Protein AF-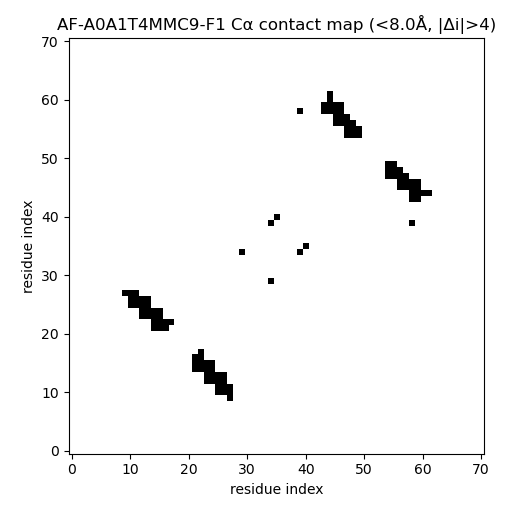A0A1T4MMC9-F1 (afdb_monomer)

InterPro domains:
  IPR014944 Toxin SymE-like [PF08845] (18-55)

Sequence (71 aa):
MSTHNIRKAKLHYKSVPRIDSYITVPWINLSGHWLAKAGFRIGDNITIIIKRNSLQIKKSKGNTQTFFNKT

Structure (mmCIF, N/CA/C/O backbone):
data_AF-A0A1T4MMC9-F1
#
_entry.id   AF-A0A1T4MMC9-F1
#
loop_
_atom_site.group_PDB
_atom_site.id
_atom_site.type_symbol
_atom_site.label_atom_id
_atom_site.label_alt_id
_atom_site.label_comp_id
_atom_site.label_asym_id
_atom_site.label_entity_id
_atom_site.label_seq_id
_atom_site.pdbx_PDB_ins_code
_atom_site.Cartn_x
_atom_site.Cartn_y
_atom_site.Cartn_z
_atom_site.occupancy
_atom_site.B_iso_or_equiv
_atom_site.auth_seq_id
_atom_site.auth_comp_id
_atom_site.auth_asym_id
_atom_site.auth_atom_id
_atom_site.pdbx_PDB_model_num
ATOM 1 N N . MET A 1 1 ? -9.360 10.720 23.421 1.00 42.34 1 MET A N 1
ATOM 2 C CA . MET A 1 1 ? -8.314 10.907 22.388 1.00 42.34 1 MET A CA 1
ATOM 3 C C . MET A 1 1 ? -8.394 9.758 21.392 1.00 42.34 1 MET A C 1
ATOM 5 O O . MET A 1 1 ? -8.467 8.619 21.826 1.00 42.34 1 MET A O 1
ATOM 9 N N . SER A 1 2 ? -8.427 10.035 20.087 1.00 54.78 2 SER A N 1
ATOM 10 C CA . SER A 1 2 ? -8.407 8.993 19.048 1.00 54.78 2 SER A CA 1
ATOM 11 C C . SER A 1 2 ? -7.004 8.385 18.950 1.00 54.78 2 SER A C 1
ATOM 13 O O . SER A 1 2 ? -6.070 9.047 18.491 1.00 54.78 2 SER A O 1
ATOM 15 N N . THR A 1 3 ? -6.839 7.139 19.385 1.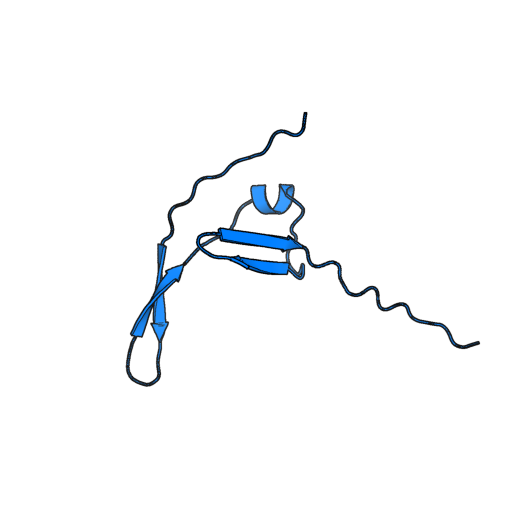00 62.38 3 THR A N 1
ATOM 16 C CA . THR A 1 3 ? -5.600 6.370 19.228 1.00 62.38 3 THR A CA 1
ATOM 17 C C . THR A 1 3 ? -5.399 6.007 17.759 1.00 62.38 3 TH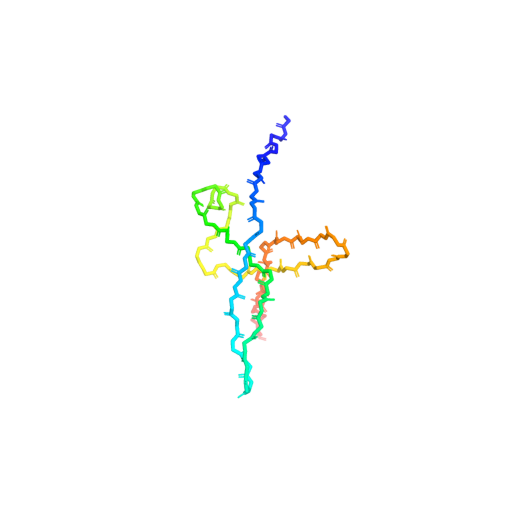R A C 1
ATOM 19 O O . THR A 1 3 ? -6.139 5.214 17.178 1.00 62.38 3 THR A O 1
ATOM 22 N N . HIS A 1 4 ? -4.382 6.599 17.134 1.00 72.75 4 HIS A N 1
ATOM 23 C CA . HIS A 1 4 ? -4.006 6.270 15.765 1.00 72.75 4 HIS A CA 1
ATOM 24 C C . HIS A 1 4 ? -3.221 4.958 15.763 1.00 72.75 4 HIS A C 1
ATOM 26 O O . HIS A 1 4 ? -2.091 4.896 16.245 1.00 72.75 4 HIS A O 1
ATOM 32 N N . ASN A 1 5 ? -3.806 3.903 15.201 1.00 81.62 5 ASN A N 1
ATOM 33 C CA . ASN A 1 5 ? -3.097 2.645 14.990 1.00 81.62 5 ASN A CA 1
ATOM 34 C C . ASN A 1 5 ? -2.153 2.788 13.789 1.00 81.62 5 ASN A C 1
ATOM 36 O O . ASN A 1 5 ? -2.567 2.623 12.642 1.00 81.62 5 ASN A O 1
ATOM 40 N N . ILE A 1 6 ? -0.883 3.110 14.046 1.00 87.00 6 ILE A N 1
ATOM 41 C CA . ILE A 1 6 ? 0.146 3.196 13.005 1.00 87.00 6 ILE A CA 1
ATOM 42 C C . ILE A 1 6 ? 0.699 1.796 12.737 1.00 87.00 6 ILE A C 1
ATOM 44 O O . ILE A 1 6 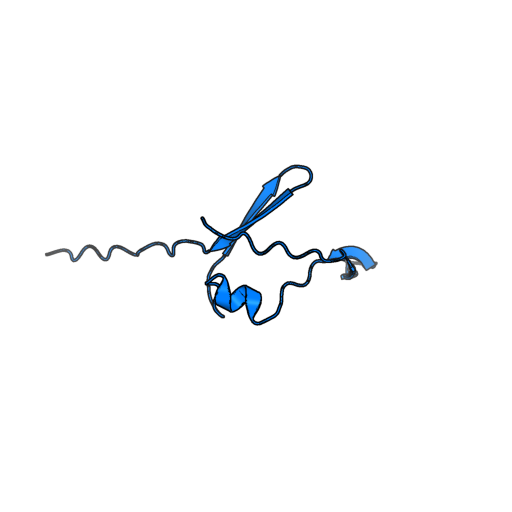? 1.214 1.135 13.638 1.00 87.00 6 ILE A O 1
ATOM 48 N N . ARG A 1 7 ? 0.640 1.353 11.479 1.00 85.25 7 ARG A N 1
ATOM 49 C CA . ARG A 1 7 ? 1.309 0.131 11.019 1.00 85.25 7 ARG A CA 1
ATOM 50 C C . ARG A 1 7 ? 2.431 0.488 10.058 1.00 85.25 7 ARG A C 1
ATOM 52 O O . ARG A 1 7 ? 2.224 1.244 9.114 1.00 85.25 7 ARG A O 1
ATOM 59 N N . LYS A 1 8 ? 3.614 -0.076 10.301 1.00 87.94 8 LYS A N 1
ATOM 60 C CA . LYS A 1 8 ? 4.760 0.004 9.393 1.00 87.94 8 LYS A CA 1
ATOM 61 C C . LYS A 1 8 ? 4.797 -1.275 8.561 1.00 87.94 8 LYS A C 1
ATOM 63 O O . LYS A 1 8 ? 4.664 -2.364 9.111 1.00 87.94 8 LYS A O 1
ATOM 68 N N . ALA A 1 9 ? 4.966 -1.133 7.256 1.00 87.88 9 ALA A N 1
ATOM 69 C CA . ALA A 1 9 ? 5.124 -2.243 6.327 1.00 87.88 9 ALA A CA 1
ATOM 70 C C . ALA A 1 9 ? 6.277 -1.934 5.373 1.00 87.88 9 ALA A C 1
ATOM 72 O O . ALA A 1 9 ? 6.579 -0.766 5.114 1.00 87.88 9 ALA A O 1
ATOM 73 N N . LYS A 1 10 ? 6.923 -2.980 4.859 1.00 90.19 10 LYS A N 1
ATOM 74 C CA . LYS A 1 10 ? 7.949 -2.847 3.828 1.00 90.19 10 LYS A CA 1
ATOM 75 C C . LYS A 1 10 ? 7.280 -2.850 2.458 1.00 90.19 10 LYS A C 1
ATOM 77 O O . LYS A 1 10 ? 6.361 -3.627 2.213 1.00 90.19 10 LYS A O 1
ATOM 82 N N . LEU A 1 11 ? 7.746 -1.977 1.572 1.00 93.56 11 LEU A N 1
ATOM 83 C CA . LEU A 1 11 ? 7.348 -2.014 0.173 1.00 93.56 11 LEU A CA 1
ATOM 84 C C . LEU A 1 11 ? 8.080 -3.176 -0.501 1.00 93.56 11 LEU A C 1
ATOM 86 O O . LEU A 1 11 ? 9.305 -3.278 -0.409 1.00 93.56 11 LEU A O 1
ATOM 90 N N . HIS A 1 12 ? 7.324 -4.060 -1.136 1.00 95.38 12 HIS A N 1
ATOM 91 C CA . HIS A 1 12 ? 7.872 -5.161 -1.916 1.00 95.38 12 HIS A CA 1
ATOM 92 C C . HIS A 1 12 ? 7.918 -4.763 -3.389 1.00 95.38 12 HIS A C 1
ATOM 94 O O . HIS A 1 12 ? 7.544 -3.649 -3.760 1.00 95.38 12 HIS A O 1
ATOM 100 N N . TYR A 1 13 ? 8.382 -5.674 -4.234 1.00 95.94 13 TYR A N 1
ATOM 101 C CA . TYR A 1 13 ? 8.285 -5.517 -5.673 1.00 95.94 13 TYR A CA 1
ATOM 102 C C . TYR A 1 13 ? 7.292 -6.519 -6.261 1.00 95.94 13 TYR A C 1
ATOM 104 O O . TYR A 1 13 ? 7.003 -7.554 -5.659 1.00 95.94 13 TYR A O 1
ATOM 112 N N . LYS A 1 14 ? 6.789 -6.209 -7.453 1.00 96.50 14 LYS A N 1
ATOM 113 C CA . LYS A 1 14 ? 6.055 -7.137 -8.310 1.00 96.50 14 LYS A CA 1
ATOM 114 C C . LYS A 1 14 ? 6.640 -7.071 -9.715 1.00 96.50 14 LYS A C 1
ATOM 116 O O . LYS A 1 14 ? 6.849 -5.979 -10.237 1.00 96.50 14 LYS A O 1
ATOM 121 N N . SER A 1 15 ? 6.900 -8.232 -10.308 1.00 97.00 15 SER A N 1
ATOM 122 C CA . SER A 1 15 ? 7.209 -8.326 -11.735 1.00 97.00 15 SER A CA 1
ATOM 123 C C . SER A 1 15 ? 5.904 -8.211 -12.522 1.00 97.00 15 SER A C 1
ATOM 125 O O . SER A 1 15 ? 4.947 -8.935 -12.230 1.00 97.00 15 SER A O 1
ATOM 127 N N . VAL A 1 16 ? 5.831 -7.273 -13.464 1.00 96.31 16 VAL A N 1
ATOM 128 C CA . VAL A 1 16 ? 4.659 -7.079 -14.327 1.00 96.31 16 VAL A CA 1
ATOM 129 C C . VAL A 1 16 ? 5.060 -7.215 -15.797 1.00 96.31 16 VAL A C 1
ATOM 131 O O . VAL A 1 16 ? 6.090 -6.656 -16.190 1.00 96.31 16 VAL A O 1
ATOM 134 N N . PRO A 1 17 ? 4.282 -7.962 -16.602 1.00 96.38 17 PRO A N 1
ATOM 135 C CA . PRO A 1 17 ? 4.588 -8.159 -18.011 1.00 96.38 17 PRO A CA 1
ATOM 136 C C . PRO A 1 17 ? 4.393 -6.865 -18.809 1.00 96.38 17 PRO A C 1
ATOM 138 O O . PRO A 1 17 ? 3.526 -6.039 -18.510 1.00 96.38 17 PRO A O 1
ATOM 141 N N . ARG A 1 18 ? 5.196 -6.725 -19.857 1.00 92.69 18 ARG A N 1
ATOM 142 C CA . ARG A 1 18 ? 5.061 -5.787 -20.972 1.00 92.69 18 ARG A CA 1
ATOM 143 C C . ARG A 1 18 ? 5.009 -6.581 -22.280 1.00 92.69 18 ARG A C 1
ATOM 145 O O . ARG A 1 18 ? 5.040 -7.806 -22.258 1.00 92.69 18 ARG A O 1
ATOM 152 N N . ILE A 1 19 ? 4.896 -5.872 -23.404 1.00 94.00 19 ILE A N 1
ATOM 153 C CA . ILE A 1 19 ? 4.757 -6.468 -24.743 1.00 94.00 19 ILE A CA 1
ATOM 154 C C . ILE A 1 19 ? 5.894 -7.462 -25.044 1.00 94.00 19 ILE A C 1
ATOM 156 O O . ILE A 1 19 ? 5.637 -8.522 -25.598 1.00 94.00 19 ILE A O 1
ATOM 160 N N . ASP A 1 20 ? 7.123 -7.150 -24.638 1.00 94.12 20 ASP A N 1
ATOM 161 C CA . ASP A 1 20 ? 8.340 -7.909 -24.961 1.00 94.12 20 ASP A CA 1
ATOM 162 C C . ASP A 1 20 ? 9.234 -8.202 -23.741 1.00 94.12 20 ASP A C 1
ATOM 164 O O . ASP A 1 20 ? 10.345 -8.712 -23.876 1.00 94.12 20 ASP A O 1
ATOM 168 N N . SER A 1 21 ? 8.794 -7.838 -22.537 1.00 95.56 21 SER A N 1
ATOM 169 C CA . SER A 1 21 ? 9.670 -7.776 -21.365 1.00 95.56 21 SER A CA 1
ATOM 170 C C . SER A 1 21 ? 8.896 -7.820 -20.050 1.00 95.56 21 SER A C 1
ATOM 172 O O . SER A 1 21 ? 7.667 -7.859 -20.022 1.00 95.56 21 SER A O 1
ATOM 174 N N . TYR A 1 22 ? 9.624 -7.806 -18.935 1.00 96.75 22 TYR A N 1
ATOM 175 C CA . TYR A 1 22 ? 9.066 -7.625 -17.600 1.00 96.75 22 TYR A CA 1
ATOM 176 C C . TYR A 1 22 ? 9.696 -6.405 -16.948 1.00 96.75 22 TYR A C 1
ATOM 178 O O . TYR A 1 22 ? 10.888 -6.148 -17.111 1.00 96.75 22 TYR A O 1
ATOM 186 N N . ILE A 1 23 ? 8.900 -5.675 -16.170 1.00 97.31 23 ILE A N 1
ATOM 187 C CA . ILE A 1 23 ? 9.419 -4.613 -15.312 1.00 97.31 23 ILE A CA 1
ATOM 188 C C . ILE A 1 23 ? 9.114 -4.905 -13.849 1.00 97.31 23 ILE A C 1
ATOM 190 O O . ILE A 1 23 ? 8.072 -5.458 -13.495 1.00 97.31 23 ILE A O 1
ATOM 194 N N . THR A 1 24 ? 10.027 -4.475 -12.991 1.00 97.50 24 THR A N 1
ATOM 195 C CA . THR A 1 24 ? 9.861 -4.517 -11.543 1.00 97.50 24 THR A CA 1
ATOM 196 C C . THR A 1 24 ? 9.195 -3.226 -11.089 1.00 97.50 24 THR A C 1
ATOM 198 O O . THR A 1 24 ? 9.733 -2.141 -11.305 1.00 97.50 24 THR A O 1
ATOM 201 N N . VAL A 1 25 ? 8.031 -3.327 -10.447 1.00 96.44 25 VAL A N 1
ATOM 202 C CA . VAL A 1 25 ? 7.302 -2.172 -9.901 1.00 96.44 25 VAL A CA 1
ATOM 203 C C . VAL A 1 25 ? 7.144 -2.279 -8.386 1.00 96.44 25 VAL A C 1
ATOM 205 O O . VAL A 1 25 ? 7.086 -3.395 -7.861 1.00 96.44 25 VAL A O 1
ATOM 208 N N . PRO A 1 26 ? 7.039 -1.151 -7.660 1.00 95.44 26 PRO A N 1
ATOM 209 C CA . PRO A 1 26 ? 6.724 -1.189 -6.242 1.00 95.44 26 PRO A CA 1
ATOM 210 C C . PRO A 1 26 ? 5.339 -1.792 -5.991 1.00 95.44 26 PRO A C 1
ATOM 212 O O . PRO A 1 26 ? 4.370 -1.475 -6.681 1.00 95.44 26 PRO A O 1
ATOM 215 N N . TRP A 1 27 ? 5.239 -2.645 -4.976 1.00 95.06 27 TRP A N 1
ATOM 216 C CA . TRP A 1 27 ? 4.016 -3.348 -4.618 1.00 95.06 27 TRP A CA 1
ATOM 217 C C . TRP A 1 27 ? 3.745 -3.272 -3.117 1.00 95.06 27 TRP A C 1
ATOM 219 O O . TRP A 1 27 ? 4.603 -3.580 -2.285 1.00 95.06 27 TRP A O 1
ATOM 229 N N . ILE A 1 28 ? 2.519 -2.868 -2.782 1.00 92.56 28 ILE A N 1
ATOM 230 C CA . ILE A 1 28 ? 1.997 -2.802 -1.419 1.00 92.56 28 ILE A CA 1
ATOM 231 C C . ILE A 1 28 ? 0.872 -3.828 -1.249 1.00 92.56 28 ILE A C 1
ATOM 233 O O . ILE A 1 28 ? -0.056 -3.883 -2.054 1.00 92.56 28 ILE A O 1
ATOM 237 N N . ASN A 1 29 ? 0.949 -4.633 -0.188 1.00 89.69 29 ASN A N 1
ATOM 238 C CA . ASN A 1 29 ? -0.098 -5.576 0.199 1.00 89.69 29 ASN A CA 1
ATOM 239 C C . ASN A 1 29 ? -0.757 -5.087 1.494 1.00 89.69 29 ASN A C 1
ATOM 241 O O . ASN A 1 29 ? -0.098 -4.970 2.527 1.00 89.69 29 ASN A O 1
ATOM 245 N N . LEU A 1 30 ? -2.054 -4.786 1.427 1.00 89.12 30 LEU A N 1
ATOM 246 C CA . LEU A 1 30 ? -2.860 -4.376 2.572 1.00 89.12 30 LEU A CA 1
ATOM 247 C C . LEU A 1 30 ? -3.918 -5.446 2.828 1.00 89.12 30 LEU A C 1
ATOM 249 O O . LEU A 1 30 ? -4.949 -5.486 2.164 1.00 89.12 30 LEU A O 1
ATOM 253 N N . SER A 1 31 ? -3.657 -6.315 3.799 1.00 89.81 31 SER A N 1
ATOM 254 C CA . SER A 1 31 ? -4.589 -7.358 4.224 1.00 89.81 31 SER A CA 1
ATOM 255 C C . SER A 1 31 ? -4.573 -7.519 5.748 1.00 89.81 31 SER A C 1
ATOM 257 O O . SER A 1 31 ? -3.603 -7.166 6.428 1.00 89.81 31 SER A O 1
ATOM 259 N N . GLY A 1 32 ? -5.686 -8.006 6.303 1.00 89.69 32 GLY A N 1
ATOM 260 C CA . GLY A 1 32 ? -5.816 -8.366 7.718 1.00 89.69 32 GLY A CA 1
ATOM 261 C C . GLY A 1 32 ? -6.976 -7.689 8.453 1.00 89.69 32 GLY A C 1
ATOM 262 O O . GLY A 1 32 ? -7.526 -6.678 8.017 1.00 89.69 32 GLY A O 1
ATOM 263 N N . HIS A 1 33 ? -7.320 -8.229 9.627 1.00 92.62 33 HIS A N 1
ATOM 264 C CA . HIS A 1 33 ? -8.451 -7.766 10.447 1.00 92.62 33 HIS A CA 1
ATOM 265 C C . HIS A 1 33 ? -8.390 -6.282 10.828 1.00 92.62 33 HIS A C 1
ATOM 267 O O . HIS A 1 33 ? -9.422 -5.675 11.099 1.00 92.62 33 HIS A O 1
ATOM 273 N N . TRP A 1 34 ? -7.200 -5.678 10.856 1.00 90.75 34 TRP A N 1
ATOM 274 C CA . TRP A 1 34 ? -7.043 -4.251 11.139 1.00 90.75 34 TRP A CA 1
ATOM 275 C C . TRP A 1 34 ? -7.682 -3.370 10.057 1.00 90.75 34 TRP A C 1
ATOM 277 O O . TRP A 1 34 ? -8.210 -2.312 10.383 1.00 90.75 34 TRP A O 1
ATOM 287 N N . LEU A 1 35 ? -7.680 -3.817 8.798 1.00 92.06 35 LEU A N 1
ATOM 288 C CA . LEU A 1 35 ? -8.292 -3.096 7.686 1.00 92.06 35 LEU A CA 1
ATOM 289 C C . LEU A 1 35 ? -9.823 -3.128 7.810 1.00 92.06 35 LEU A C 1
ATOM 291 O O . LEU A 1 35 ? -10.479 -2.099 7.658 1.00 92.06 35 LEU A O 1
ATOM 295 N N . ALA A 1 36 ? -10.372 -4.279 8.214 1.00 93.25 36 ALA A N 1
ATOM 296 C CA . ALA A 1 36 ? -11.792 -4.427 8.534 1.00 93.25 36 ALA A CA 1
ATOM 297 C C . ALA A 1 36 ? -12.213 -3.574 9.743 1.00 93.25 36 ALA A C 1
ATOM 299 O O . ALA A 1 36 ? -13.215 -2.864 9.686 1.00 93.25 36 ALA A O 1
ATOM 300 N N . LYS A 1 37 ? -11.411 -3.571 10.820 1.00 91.62 37 LYS A N 1
ATOM 301 C CA . LYS A 1 37 ? -11.627 -2.712 12.001 1.00 91.62 37 LYS A CA 1
ATOM 302 C C . LYS A 1 37 ? -11.539 -1.217 11.673 1.00 91.62 37 LYS A C 1
ATOM 304 O O . LYS A 1 37 ? -12.172 -0.419 12.351 1.00 91.62 37 LYS A O 1
ATOM 309 N N . ALA A 1 38 ? -10.795 -0.842 10.630 1.00 91.00 38 ALA A N 1
ATOM 310 C CA . ALA A 1 38 ? -10.746 0.525 10.108 1.00 91.00 38 ALA A CA 1
ATOM 311 C C . ALA A 1 38 ? -11.970 0.900 9.243 1.00 91.00 38 ALA A C 1
ATOM 313 O O . ALA A 1 38 ? -12.046 2.022 8.747 1.00 91.00 38 ALA A O 1
ATOM 314 N N . GLY A 1 39 ? -12.932 -0.014 9.064 1.00 91.75 39 GLY A N 1
ATOM 315 C CA . GLY A 1 39 ? -14.214 0.243 8.405 1.00 91.75 39 GLY A CA 1
ATOM 316 C C . GLY A 1 39 ? -14.281 -0.136 6.923 1.00 91.75 39 GLY A C 1
ATOM 317 O O . GLY A 1 39 ? -15.334 0.062 6.312 1.00 91.75 39 GLY A O 1
ATOM 318 N N . PHE A 1 40 ? -13.207 -0.688 6.349 1.00 93.31 40 PHE A N 1
ATOM 319 C CA . PHE A 1 40 ? -13.199 -1.214 4.981 1.00 93.31 40 PHE A CA 1
ATOM 320 C C . PHE A 1 40 ? -13.820 -2.612 4.937 1.00 93.31 40 PHE A C 1
ATOM 322 O O . PHE A 1 40 ? -13.542 -3.461 5.782 1.00 93.31 40 PHE A O 1
ATOM 329 N N . ARG A 1 41 ? -14.651 -2.867 3.934 1.00 93.56 41 ARG A N 1
ATOM 330 C CA . ARG A 1 41 ? -15.328 -4.143 3.695 1.00 93.56 41 ARG A CA 1
ATOM 331 C C . ARG A 1 41 ? -15.024 -4.643 2.288 1.00 93.56 41 ARG A C 1
ATOM 333 O O . ARG A 1 41 ? -14.669 -3.872 1.399 1.00 93.56 41 ARG A O 1
ATOM 340 N N . ILE A 1 42 ? -15.172 -5.950 2.090 1.00 92.94 42 ILE A N 1
ATOM 341 C CA . ILE A 1 42 ? -15.097 -6.560 0.759 1.00 92.94 42 ILE A CA 1
ATOM 342 C C . ILE A 1 42 ? -16.192 -5.932 -0.114 1.00 92.94 42 ILE A C 1
ATOM 344 O O . ILE A 1 42 ? -17.335 -5.824 0.322 1.00 92.94 42 ILE A O 1
ATOM 348 N N . GLY A 1 43 ? -15.825 -5.495 -1.320 1.00 91.75 43 GLY A N 1
ATOM 349 C CA . GLY A 1 43 ? -16.733 -4.822 -2.253 1.00 91.75 43 GLY A CA 1
ATOM 350 C C .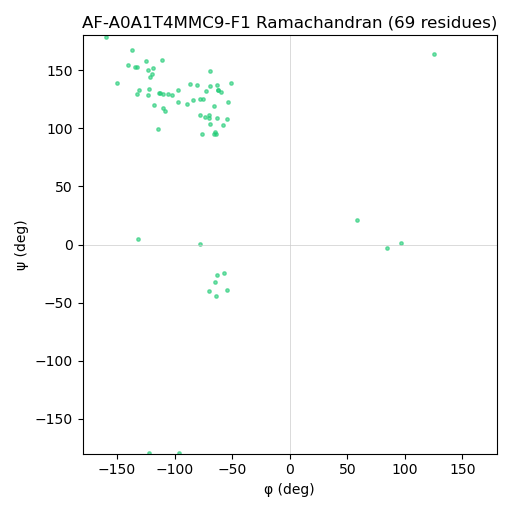 GLY A 1 43 ? -16.890 -3.312 -2.038 1.00 91.75 43 GLY A C 1
ATOM 351 O O . GLY A 1 43 ? -17.560 -2.668 -2.840 1.00 91.75 43 GLY A O 1
ATOM 352 N N . ASP A 1 44 ? -16.270 -2.719 -1.008 1.00 92.94 44 ASP A N 1
ATOM 353 C CA . ASP A 1 44 ? -16.242 -1.259 -0.882 1.00 92.94 44 ASP A CA 1
ATOM 354 C C . ASP A 1 44 ? -15.497 -0.631 -2.070 1.00 92.94 44 ASP A C 1
ATOM 356 O O . ASP A 1 44 ? -14.361 -0.997 -2.381 1.00 92.94 44 ASP A O 1
ATOM 360 N N . ASN A 1 45 ? -16.093 0.403 -2.662 1.00 94.44 45 ASN A N 1
ATOM 361 C CA . ASN A 1 45 ? -15.362 1.304 -3.545 1.00 94.44 45 ASN A CA 1
ATOM 362 C C . ASN A 1 45 ? -14.372 2.139 -2.723 1.00 94.44 45 ASN A C 1
ATOM 364 O O . ASN A 1 45 ? -14.710 2.665 -1.655 1.00 94.44 45 ASN A O 1
ATOM 368 N N . ILE A 1 46 ? -13.149 2.282 -3.233 1.00 93.75 46 ILE A N 1
ATOM 369 C CA . ILE A 1 46 ? -12.092 3.070 -2.597 1.00 93.75 46 ILE A CA 1
ATOM 370 C C . ILE A 1 46 ? -11.565 4.154 -3.532 1.00 93.75 46 ILE A C 1
ATOM 372 O O . ILE A 1 46 ? -11.499 3.991 -4.748 1.00 93.75 46 ILE A O 1
ATOM 376 N N . THR A 1 47 ? -11.120 5.253 -2.933 1.00 94.62 47 THR A N 1
ATOM 377 C CA . THR A 1 47 ? -10.389 6.321 -3.609 1.00 94.62 47 THR A CA 1
ATOM 378 C C . THR A 1 47 ? -8.947 6.307 -3.122 1.00 94.62 47 THR A C 1
ATOM 380 O O . THR A 1 47 ? -8.692 6.336 -1.915 1.00 94.62 47 THR A O 1
ATOM 383 N N . ILE A 1 48 ? -8.006 6.301 -4.065 1.00 94.25 48 ILE A N 1
ATOM 384 C CA . ILE A 1 48 ? -6.573 6.426 -3.796 1.00 94.25 48 ILE A CA 1
ATOM 385 C C . ILE A 1 48 ? -6.133 7.809 -4.270 1.00 94.25 48 ILE A C 1
ATOM 387 O O . ILE A 1 48 ? -6.190 8.116 -5.456 1.00 94.25 48 ILE A O 1
ATOM 391 N N . ILE A 1 49 ? -5.709 8.652 -3.333 1.00 95.62 49 ILE A N 1
ATOM 392 C CA . ILE A 1 49 ? -5.170 9.983 -3.617 1.00 95.62 49 ILE A CA 1
ATOM 393 C C . ILE A 1 49 ? -3.647 9.872 -3.624 1.00 95.62 49 ILE A C 1
ATOM 395 O O . ILE A 1 49 ? -3.050 9.464 -2.624 1.00 95.62 49 ILE A O 1
ATOM 399 N N . ILE A 1 50 ? -3.030 10.250 -4.744 1.00 96.50 50 ILE A N 1
ATOM 400 C 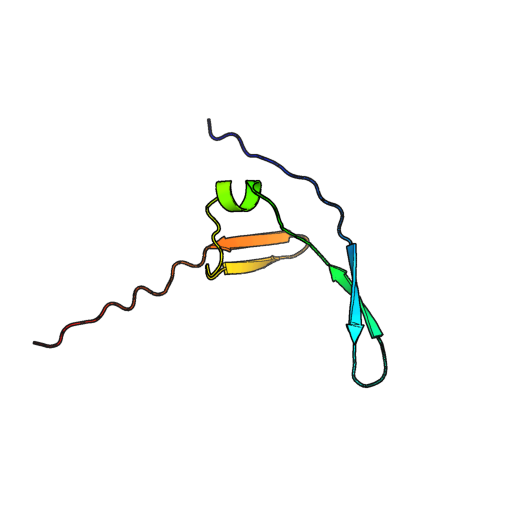CA . ILE A 1 50 ? -1.584 10.158 -4.965 1.00 96.50 50 ILE A CA 1
ATOM 401 C C . ILE A 1 50 ? -0.971 11.557 -4.889 1.00 96.50 50 ILE A C 1
ATOM 403 O O . ILE A 1 50 ? -1.446 12.489 -5.536 1.00 96.50 50 ILE A O 1
ATOM 407 N N . LYS A 1 51 ? 0.092 11.702 -4.094 1.00 96.56 51 LYS A N 1
ATOM 408 C CA . LYS A 1 51 ? 0.925 12.910 -4.012 1.00 96.56 51 LYS A CA 1
ATOM 409 C C . LYS A 1 51 ? 2.399 12.508 -3.973 1.00 96.56 51 LYS A C 1
ATOM 411 O O . LYS A 1 51 ? 2.729 11.344 -3.742 1.00 96.56 51 LYS A O 1
ATOM 416 N N . ARG A 1 52 ? 3.307 13.473 -4.155 1.00 96.88 52 ARG A N 1
ATOM 417 C CA . ARG A 1 52 ? 4.748 13.233 -3.982 1.00 96.88 52 ARG A CA 1
ATOM 418 C C . ARG A 1 52 ? 5.005 12.614 -2.600 1.00 96.88 52 ARG A C 1
ATOM 420 O O . ARG A 1 52 ? 4.635 13.205 -1.590 1.00 96.88 52 ARG A O 1
ATOM 427 N N . ASN A 1 53 ? 5.624 11.432 -2.574 1.00 94.62 53 ASN A N 1
ATOM 428 C CA . ASN A 1 53 ? 5.963 10.661 -1.368 1.00 94.62 53 ASN A CA 1
ATOM 429 C C . ASN A 1 53 ? 4.775 10.278 -0.458 1.00 94.62 53 ASN A C 1
ATOM 431 O O . ASN A 1 53 ? 4.979 10.006 0.723 1.00 94.62 53 ASN A O 1
ATOM 435 N N . SER A 1 54 ? 3.536 10.255 -0.964 1.00 93.69 54 SER A N 1
ATOM 436 C CA . SER A 1 54 ? 2.367 9.931 -0.139 1.00 93.69 54 SER A CA 1
ATOM 437 C C . SER A 1 54 ? 1.250 9.255 -0.932 1.00 93.69 54 SER A C 1
ATOM 439 O O . SER A 1 54 ? 0.920 9.655 -2.049 1.00 93.69 54 SER A O 1
ATOM 441 N N . LEU A 1 55 ? 0.635 8.250 -0.308 1.00 93.81 55 LEU A N 1
ATOM 442 C CA . LEU A 1 55 ? -0.600 7.617 -0.754 1.00 93.81 55 LEU A CA 1
ATOM 443 C C . LEU A 1 55 ? -1.623 7.712 0.374 1.00 93.81 55 LEU A C 1
ATOM 445 O O . LEU A 1 55 ? -1.343 7.311 1.505 1.00 93.81 55 LEU A O 1
ATOM 449 N N . GLN A 1 56 ? -2.817 8.206 0.060 1.00 93.38 56 GLN A N 1
ATOM 450 C CA . GLN A 1 56 ? -3.940 8.205 0.990 1.00 93.38 56 GLN A CA 1
ATOM 451 C C . GLN A 1 56 ? -5.084 7.370 0.417 1.00 93.38 56 GLN A C 1
ATOM 453 O O . GLN A 1 56 ? -5.623 7.694 -0.639 1.00 93.38 56 GLN A O 1
ATOM 458 N N . ILE A 1 57 ? -5.471 6.315 1.135 1.00 92.81 57 ILE A N 1
ATOM 459 C CA . ILE A 1 57 ? -6.578 5.426 0.767 1.00 92.81 57 ILE A CA 1
ATOM 460 C C . ILE A 1 57 ? -7.790 5.785 1.625 1.00 92.81 57 ILE A C 1
ATOM 462 O O . ILE A 1 57 ? -7.684 5.876 2.849 1.00 92.81 57 ILE A O 1
ATOM 466 N N . LYS A 1 58 ? -8.941 6.004 0.989 1.00 92.44 58 LYS A N 1
ATOM 467 C CA . LYS A 1 58 ? -10.211 6.318 1.655 1.00 92.44 58 LYS A CA 1
ATOM 468 C C . LYS A 1 58 ? -11.325 5.462 1.075 1.00 92.44 58 LYS A C 1
ATOM 470 O O . LYS A 1 58 ? -11.281 5.116 -0.102 1.00 92.44 58 LYS A O 1
ATOM 475 N N . LYS A 1 59 ? -12.361 5.190 1.868 1.00 92.12 59 LYS A N 1
ATOM 476 C CA . LYS A 1 59 ? -13.634 4.721 1.316 1.00 92.12 59 LYS A CA 1
ATOM 477 C C . LYS A 1 59 ? -14.210 5.793 0.400 1.00 92.12 59 LYS A C 1
ATOM 479 O O . LYS A 1 59 ? -14.264 6.965 0.782 1.00 92.12 59 LYS A O 1
ATOM 484 N N . SER A 1 60 ? -14.656 5.395 -0.781 1.00 89.12 60 SER A N 1
ATOM 485 C CA . SER A 1 60 ? -15.483 6.254 -1.614 1.00 89.12 60 SER A CA 1
ATOM 486 C C . SER A 1 60 ? -16.868 6.319 -0.982 1.00 89.12 60 SER A C 1
ATOM 488 O O . SER A 1 60 ? -17.444 5.292 -0.619 1.00 89.12 60 SER A O 1
ATOM 490 N N . LYS A 1 61 ? -17.423 7.524 -0.838 1.00 76.88 61 LYS A N 1
ATOM 491 C CA . LYS A 1 61 ? -18.868 7.636 -0.647 1.00 76.88 61 LYS A CA 1
ATOM 492 C C . LYS A 1 61 ? -19.472 7.144 -1.956 1.00 76.88 61 LYS A C 1
ATOM 494 O O . LYS A 1 61 ? -19.127 7.687 -3.004 1.00 76.88 61 LYS A O 1
ATOM 499 N N . GLY A 1 62 ? -20.272 6.079 -1.918 1.00 60.97 62 GLY A N 1
ATOM 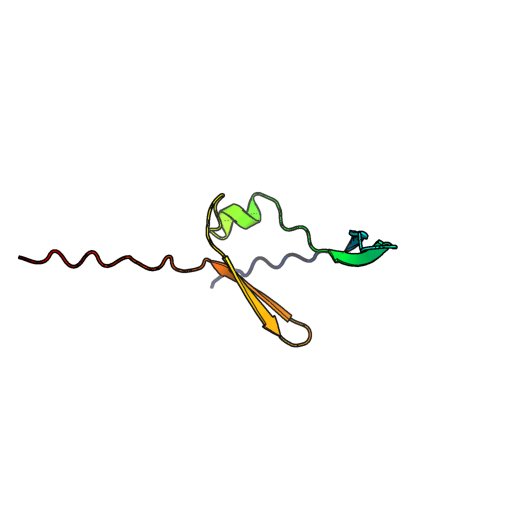500 C CA . GLY A 1 62 ? -21.055 5.712 -3.092 1.00 60.97 62 GLY A CA 1
ATOM 501 C C . GLY A 1 62 ? -21.810 6.955 -3.552 1.00 60.97 62 GLY A C 1
ATOM 502 O O . GLY A 1 62 ? -22.272 7.722 -2.704 1.00 60.97 62 GLY A O 1
ATOM 503 N N . ASN A 1 63 ? -21.889 7.194 -4.861 1.00 49.41 63 ASN A N 1
ATOM 504 C CA . ASN A 1 63 ? -22.873 8.140 -5.364 1.00 49.41 63 ASN A CA 1
ATOM 505 C C . ASN A 1 63 ? -24.213 7.647 -4.824 1.00 49.41 63 ASN A C 1
ATOM 507 O O . ASN A 1 63 ? -24.682 6.589 -5.243 1.00 49.41 63 ASN A O 1
ATOM 511 N N . THR A 1 64 ? -24.792 8.354 -3.855 1.00 48.75 64 THR A N 1
ATOM 512 C CA . THR A 1 64 ? -26.204 8.188 -3.551 1.00 48.75 64 THR A CA 1
ATOM 513 C C . THR A 1 64 ? -26.894 8.504 -4.867 1.00 48.75 64 THR A C 1
ATOM 515 O O . THR A 1 64 ? -26.928 9.661 -5.280 1.00 48.75 64 THR A O 1
ATOM 518 N N . GLN A 1 65 ? -27.337 7.479 -5.597 1.00 45.56 65 GLN A N 1
ATOM 519 C CA . GLN A 1 65 ? -28.301 7.695 -6.660 1.00 45.56 65 GLN A CA 1
ATOM 520 C C . GLN A 1 65 ? -29.546 8.193 -5.940 1.00 45.56 65 GLN A C 1
ATOM 522 O O . GLN A 1 65 ? -30.301 7.419 -5.356 1.00 45.56 65 GLN A O 1
ATOM 527 N N . THR A 1 66 ? -29.695 9.512 -5.878 1.00 46.00 66 THR A N 1
ATOM 528 C CA . THR A 1 66 ? -30.947 10.140 -5.499 1.00 46.00 66 THR A CA 1
ATOM 529 C C . THR A 1 66 ? -31.919 9.778 -6.612 1.00 46.00 66 THR A C 1
ATOM 531 O O . THR A 1 66 ? -31.920 10.403 -7.671 1.00 46.00 66 THR A O 1
ATOM 534 N N . PHE A 1 67 ? -32.689 8.709 -6.420 1.00 50.50 67 PHE A N 1
ATOM 535 C CA . PHE A 1 67 ? -33.849 8.440 -7.254 1.00 50.50 67 PHE A CA 1
ATOM 536 C C . PHE A 1 67 ? -34.839 9.573 -6.987 1.00 50.50 67 PHE A C 1
ATOM 538 O O . PHE A 1 67 ? -35.548 9.577 -5.983 1.00 50.50 67 PHE A O 1
ATOM 545 N N . PHE A 1 68 ? -34.832 10.590 -7.846 1.00 51.38 68 PHE A N 1
ATOM 546 C CA . PHE A 1 68 ? -35.934 11.535 -7.906 1.00 51.38 68 PHE A CA 1
ATOM 547 C C . PHE A 1 68 ? -37.129 10.775 -8.480 1.00 51.38 68 PHE A C 1
ATOM 549 O O . PHE A 1 68 ? -37.183 10.509 -9.681 1.00 51.38 68 PHE A O 1
ATOM 556 N N . ASN A 1 69 ? -38.070 10.401 -7.616 1.00 45.12 69 ASN A N 1
ATOM 557 C CA . ASN A 1 69 ? -39.387 9.965 -8.058 1.00 45.12 69 ASN A CA 1
ATOM 558 C C . ASN A 1 69 ? -40.049 11.164 -8.750 1.00 45.12 69 ASN A C 1
ATOM 560 O O . ASN A 1 69 ? -40.386 12.148 -8.094 1.00 45.12 69 ASN A O 1
ATOM 564 N N . LYS A 1 70 ? -40.193 11.099 -10.078 1.00 44.94 70 LYS A N 1
ATOM 565 C CA . LYS A 1 70 ? -41.104 11.980 -10.810 1.00 44.94 70 LYS A CA 1
ATOM 566 C C . LYS A 1 70 ? -42.530 11.553 -10.460 1.00 44.94 70 LYS A C 1
ATOM 568 O O . LYS A 1 70 ? -42.943 10.465 -10.855 1.00 44.94 70 LYS A O 1
ATOM 573 N N . THR A 1 71 ? -43.218 12.380 -9.680 1.00 63.69 71 THR A N 1
ATOM 574 C CA . THR A 1 71 ? -44.687 12.466 -9.660 1.00 63.69 71 THR A CA 1
ATOM 575 C C . THR A 1 71 ? -45.200 13.049 -10.963 1.00 63.69 71 THR A C 1
ATOM 577 O O . THR A 1 71 ? -44.522 13.976 -11.468 1.00 63.69 71 THR A O 1
#

Radius of gyration: 18.05 Å; Cα contacts (8 Å, |Δi|>4): 53; chains: 1; bounding box: 54×22×47 Å

pLDDT: mean 84.85, std 16.71, range [42.34, 97.5]

Mean predicted aligned error: 8.35 Å

Nearest PDB structures (foldseek):
  2m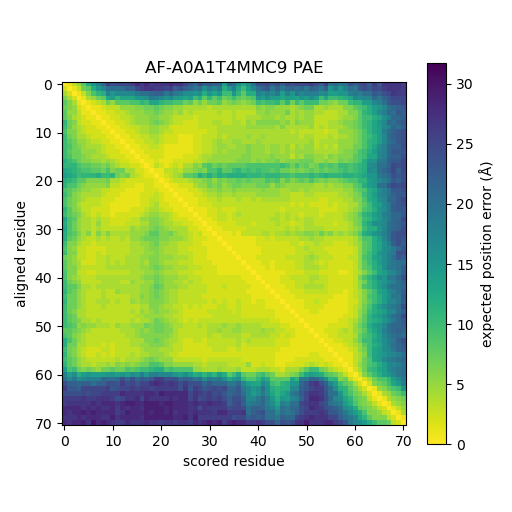rn-assembly1_B  TM=4.694E-01  e=4.510E-01  Escherichia coli K-12
  2ro4-assembly1_B  TM=5.058E-01  e=1.427E+00  Bacillus subtilis
  2mru-assembly1_B  TM=5.700E-01  e=2.003E+00  Escherichia coli K-12
  7xi6-assembly1_B  TM=4.153E-01  e=1.246E+00  Saccharolobus solfataricus
  7xi6-assembly1_A  TM=3.655E-01  e=1.749E+00  Saccharolobus solfataricus

Solvent-accessible surface area (backbone atoms only — not comparable to full-atom values): 5112 Å² total; per-residue (Å²): 133,88,83,78,87,82,81,88,80,81,78,44,72,41,81,42,82,55,100,89,48,74,46,81,40,87,34,82,86,89,83,57,70,66,51,46,75,70,70,53,56,92,88,61,57,67,42,78,48,83,54,92,97,44,78,48,80,4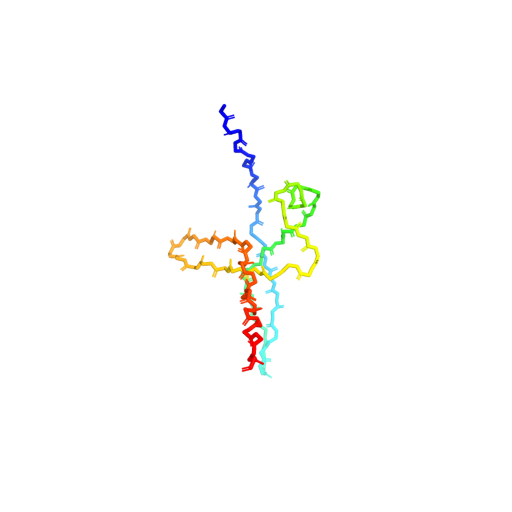3,77,45,79,72,80,76,78,76,78,78,80,82,127

Secondary structure (DSSP, 8-state):
-----------EEEEEE-SS-EEEEEE----SHHHHHTT--TT--EEEEEETTEEEEEEPPP---------

Foldseek 3Di:
DDDDDDDDDDWDWDWDDDPPDTDIDTDDDDDDVVVVVVVDDPPFDWDWDDDVVDIDIDGDDPPPPPPPPDD

Organism: NCBI:txid634771